Protein AF-A0A8C5GPZ6-F1 (afdb_monomer_lite)

pLDDT: mean 75.75, std 17.57, range [31.52, 94.5]

Structure (mmCIF, N/CA/C/O backbone):
data_AF-A0A8C5GPZ6-F1
#
_entry.id   AF-A0A8C5GPZ6-F1
#
loop_
_atom_site.group_PDB
_atom_site.id
_atom_site.type_symbol
_atom_site.label_atom_id
_atom_site.label_alt_id
_atom_site.label_comp_id
_atom_site.label_asym_id
_atom_site.label_entity_id
_atom_site.label_seq_id
_atom_site.pdbx_PDB_ins_code
_atom_site.Cartn_x
_atom_site.Cartn_y
_atom_site.Cartn_z
_atom_site.occupancy
_atom_site.B_iso_or_equiv
_atom_site.auth_seq_id
_atom_site.auth_comp_id
_atom_site.auth_asym_id
_atom_site.auth_atom_id
_atom_site.pdbx_PDB_model_num
ATOM 1 N N . MET A 1 1 ? 9.108 -15.538 -3.057 1.00 39.56 1 MET A N 1
ATOM 2 C CA . MET A 1 1 ? 9.495 -15.339 -1.645 1.00 39.56 1 MET A CA 1
ATOM 3 C C . MET A 1 1 ? 8.425 -14.460 -1.030 1.00 39.56 1 MET A C 1
ATOM 5 O O . MET A 1 1 ? 8.175 -13.408 -1.596 1.00 39.56 1 MET A O 1
ATOM 9 N N . CYS A 1 2 ? 7.749 -14.904 0.028 1.00 43.16 2 CYS A N 1
ATOM 10 C CA . CYS A 1 2 ? 6.881 -14.023 0.813 1.00 43.16 2 CYS A CA 1
ATOM 11 C C . CYS A 1 2 ? 7.768 -13.214 1.760 1.00 43.16 2 CYS A C 1
ATOM 13 O O . CYS A 1 2 ? 8.582 -13.802 2.472 1.00 43.16 2 CYS A O 1
ATOM 15 N N . GLU A 1 3 ? 7.648 -11.891 1.737 1.00 59.66 3 GLU A N 1
ATOM 16 C CA . GLU A 1 3 ? 8.294 -11.027 2.723 1.00 59.66 3 GLU A CA 1
ATOM 17 C C . GLU A 1 3 ? 7.479 -11.044 4.025 1.00 59.66 3 GLU A C 1
ATOM 19 O O . GLU A 1 3 ? 6.248 -11.048 4.002 1.00 59.66 3 GLU A O 1
ATOM 24 N N . GLU A 1 4 ? 8.164 -11.090 5.167 1.00 54.38 4 GLU A N 1
ATOM 25 C CA . GLU A 1 4 ? 7.532 -11.001 6.483 1.00 54.38 4 GLU A CA 1
ATOM 26 C C . GLU A 1 4 ? 7.125 -9.541 6.739 1.00 54.38 4 GLU A C 1
ATOM 28 O O . GLU A 1 4 ? 7.974 -8.666 6.923 1.00 54.38 4 GLU A O 1
ATOM 33 N N . LEU A 1 5 ? 5.820 -9.263 6.724 1.00 56.34 5 LEU A N 1
ATOM 34 C CA . LEU A 1 5 ? 5.287 -7.934 7.012 1.00 56.34 5 LEU A CA 1
ATOM 35 C C . LEU A 1 5 ? 5.319 -7.693 8.524 1.00 56.34 5 LEU A C 1
ATOM 37 O O . LEU A 1 5 ? 4.470 -8.182 9.266 1.00 56.34 5 LEU A O 1
ATOM 41 N N . LYS A 1 6 ? 6.304 -6.922 8.991 1.00 54.78 6 LYS A N 1
ATOM 42 C CA . LYS A 1 6 ? 6.313 -6.393 10.360 1.00 54.78 6 LYS A CA 1
ATOM 43 C C . LYS A 1 6 ? 5.531 -5.087 10.388 1.00 54.78 6 LYS A C 1
ATOM 45 O O . LYS A 1 6 ? 5.836 -4.173 9.625 1.00 54.78 6 LYS A O 1
ATOM 50 N N . ALA A 1 7 ? 4.532 -4.993 11.263 1.00 52.94 7 ALA A N 1
ATOM 51 C CA . ALA A 1 7 ? 3.821 -3.741 11.493 1.00 52.94 7 ALA A CA 1
ATOM 52 C C . ALA A 1 7 ? 4.824 -2.664 11.947 1.00 52.94 7 ALA A C 1
ATOM 54 O O . ALA A 1 7 ? 5.529 -2.845 12.937 1.00 52.94 7 ALA A O 1
ATOM 55 N N . VAL A 1 8 ? 4.919 -1.565 11.193 1.00 56.28 8 VAL A N 1
ATOM 56 C CA . VAL A 1 8 ? 5.905 -0.493 11.431 1.00 56.28 8 VAL A CA 1
ATOM 57 C C . VAL A 1 8 ? 5.442 0.493 12.516 1.00 56.28 8 VAL A C 1
ATOM 59 O O . VAL A 1 8 ? 6.255 1.247 13.041 1.00 56.28 8 VAL A O 1
ATOM 62 N N . SER A 1 9 ? 4.164 0.479 12.910 1.00 55.38 9 SER A N 1
ATOM 63 C CA . SER A 1 9 ? 3.651 1.341 13.979 1.00 55.38 9 SER A CA 1
ATOM 64 C C . SER A 1 9 ? 2.397 0.750 14.622 1.00 55.38 9 SER A C 1
ATOM 66 O O . SER A 1 9 ? 1.453 0.368 13.933 1.00 55.38 9 SER A O 1
ATOM 68 N N . THR A 1 10 ? 2.402 0.681 15.950 1.00 55.38 10 THR A N 1
ATOM 69 C CA . THR A 1 10 ? 1.216 0.485 16.784 1.00 55.38 10 THR A CA 1
ATOM 70 C C . THR A 1 10 ? 0.808 1.851 17.316 1.00 55.38 10 THR A C 1
ATOM 72 O O . THR A 1 10 ? 1.516 2.404 18.151 1.00 55.38 10 THR A O 1
ATOM 75 N N . GLU A 1 11 ? -0.318 2.350 16.804 1.00 53.12 11 GLU A N 1
ATOM 76 C CA . GLU A 1 11 ? -1.049 3.536 17.268 1.00 53.12 11 GLU A CA 1
ATOM 77 C C . GLU A 1 11 ? -0.430 4.906 16.914 1.00 53.12 11 GLU A C 1
ATOM 79 O O . GLU A 1 11 ? 0.641 5.293 17.378 1.00 53.12 11 GLU A O 1
ATOM 84 N N . VAL A 1 12 ? -1.150 5.677 16.088 1.00 56.41 12 VAL A N 1
ATOM 85 C CA . VAL A 1 12 ? -0.858 7.091 15.810 1.00 56.41 12 VAL A CA 1
ATOM 86 C C . VAL A 1 12 ? -2.075 7.907 16.236 1.00 56.41 12 VAL A C 1
ATOM 88 O O . VAL A 1 12 ? -3.134 7.802 15.625 1.00 56.41 12 VAL A O 1
ATOM 91 N N . ASN A 1 13 ? -1.917 8.731 17.273 1.00 55.38 13 ASN A N 1
ATOM 92 C CA . ASN A 1 13 ? -2.938 9.679 17.715 1.00 55.38 13 ASN A CA 1
ATOM 93 C C . ASN A 1 13 ? -2.835 10.960 16.876 1.00 55.38 13 ASN A C 1
ATOM 95 O O . ASN A 1 13 ? -1.933 11.768 17.089 1.00 55.38 13 ASN A O 1
ATOM 99 N N . THR A 1 14 ? -3.724 11.122 15.895 1.00 57.19 14 THR A N 1
ATOM 100 C CA . THR A 1 14 ? -3.777 12.304 15.016 1.00 57.19 14 THR A CA 1
ATOM 101 C C . THR A 1 14 ? -4.882 13.268 15.445 1.00 57.19 14 THR A C 1
ATOM 103 O O . THR A 1 14 ? -5.988 12.823 15.753 1.00 57.19 14 THR A O 1
ATOM 106 N N . LEU A 1 15 ? -4.622 14.577 15.421 1.00 58.09 15 LEU A N 1
ATOM 107 C CA . LEU A 1 15 ? -5.632 15.616 15.649 1.00 58.09 15 LEU A CA 1
ATOM 108 C C . LEU A 1 15 ? -6.436 15.898 14.366 1.00 58.09 15 LEU A C 1
ATOM 110 O O . LEU A 1 15 ? -6.014 15.586 13.252 1.00 58.09 15 LEU A O 1
ATOM 114 N N . THR A 1 16 ? -7.603 16.530 14.508 1.00 54.75 16 THR A N 1
ATOM 115 C CA . THR A 1 16 ? -8.427 16.976 13.374 1.00 54.75 16 THR A CA 1
ATOM 116 C C . THR A 1 16 ? -7.645 17.915 12.453 1.00 54.75 16 THR A C 1
ATOM 118 O O . THR A 1 16 ? -7.236 18.997 12.866 1.00 54.75 16 THR A O 1
ATOM 121 N N . GLY A 1 17 ? -7.485 17.519 11.188 1.00 59.38 17 GLY A N 1
ATOM 122 C CA . GLY A 1 17 ? -6.717 18.255 10.177 1.00 59.38 17 GLY A CA 1
ATOM 123 C C . GLY A 1 17 ? -5.345 17.646 9.881 1.00 59.38 17 GLY A C 1
ATOM 124 O 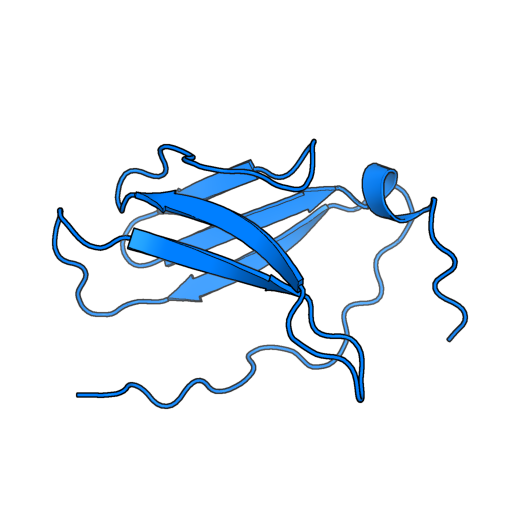O . GLY A 1 17 ? -4.757 17.954 8.842 1.00 59.38 17 GLY A O 1
ATOM 125 N N . ASP A 1 18 ? -4.871 16.722 10.718 1.00 68.94 18 ASP A N 1
ATOM 126 C CA . ASP A 1 18 ? -3.620 16.015 10.476 1.00 68.94 18 ASP A CA 1
ATOM 127 C C . ASP A 1 18 ? -3.762 15.021 9.325 1.00 68.94 18 ASP A C 1
ATOM 129 O O . ASP A 1 18 ? -4.839 14.500 9.019 1.00 68.94 18 ASP A O 1
ATOM 133 N N . THR A 1 19 ? -2.641 14.757 8.667 1.00 74.25 19 THR A N 1
ATOM 134 C CA . THR A 1 19 ? -2.562 13.780 7.590 1.00 74.25 19 THR A CA 1
ATOM 135 C C . THR A 1 19 ? -1.739 12.591 8.060 1.00 74.25 19 THR A C 1
ATOM 137 O O . THR A 1 19 ? -0.568 12.736 8.406 1.00 74.25 19 THR A O 1
ATOM 140 N N . LEU A 1 20 ? -2.339 11.407 8.049 1.00 79.12 20 LEU A N 1
ATOM 141 C CA . LEU A 1 20 ? -1.660 10.155 8.342 1.00 79.12 20 LEU A CA 1
ATOM 142 C C . LEU A 1 20 ? -1.008 9.628 7.061 1.00 79.12 20 LEU A C 1
ATOM 144 O O . LEU A 1 20 ? -1.640 9.569 6.011 1.00 79.12 20 LEU A O 1
ATOM 148 N N . THR A 1 21 ? 0.264 9.242 7.138 1.00 84.88 21 THR A N 1
ATOM 149 C CA . THR A 1 21 ? 0.985 8.646 6.005 1.00 84.88 21 THR A CA 1
ATOM 150 C C . THR A 1 21 ? 1.412 7.226 6.348 1.00 84.88 21 THR A C 1
ATOM 152 O O . THR A 1 21 ? 2.298 7.023 7.175 1.00 84.88 21 THR A O 1
ATOM 155 N N . LEU A 1 22 ? 0.816 6.240 5.683 1.00 84.56 22 LEU A N 1
ATOM 156 C CA . LEU A 1 22 ? 1.264 4.849 5.705 1.00 84.56 22 LEU A CA 1
ATOM 157 C C . LEU A 1 22 ? 2.367 4.682 4.667 1.00 84.56 22 LEU A C 1
ATOM 159 O O . LEU A 1 22 ? 2.173 5.039 3.510 1.00 84.56 22 LEU A O 1
ATOM 163 N N . SER A 1 23 ? 3.519 4.152 5.070 1.00 85.69 23 SER A N 1
ATOM 164 C CA . SER A 1 23 ? 4.663 3.950 4.175 1.00 85.69 23 SER A CA 1
ATOM 165 C C . SER A 1 23 ? 5.049 2.477 4.104 1.00 85.69 23 SER A C 1
ATOM 167 O O . SER A 1 23 ? 5.132 1.809 5.132 1.00 85.69 23 SER A O 1
ATOM 169 N N . TYR A 1 24 ? 5.342 1.993 2.901 1.00 84.94 24 TYR A N 1
ATOM 170 C CA . TYR A 1 24 ? 5.892 0.666 2.651 1.00 84.94 24 TYR A CA 1
ATOM 171 C C . TYR A 1 24 ? 7.204 0.797 1.876 1.00 84.94 24 TYR A C 1
ATOM 173 O O . TYR A 1 24 ? 7.232 1.336 0.769 1.00 84.94 24 TYR A O 1
ATOM 181 N N . ASN A 1 25 ? 8.296 0.329 2.479 1.00 86.81 25 ASN A N 1
ATOM 182 C CA . ASN A 1 25 ? 9.614 0.308 1.851 1.00 86.81 25 ASN A CA 1
ATOM 183 C C . ASN A 1 25 ? 9.812 -1.020 1.130 1.00 86.81 25 ASN A C 1
ATOM 185 O O . ASN A 1 25 ? 9.525 -2.071 1.698 1.00 86.81 25 ASN A O 1
ATOM 189 N N . TYR A 1 26 ? 10.362 -0.972 -0.078 1.00 82.00 26 TYR A N 1
ATOM 190 C CA . TYR A 1 26 ? 10.572 -2.161 -0.895 1.00 82.00 26 TYR A CA 1
ATOM 191 C C . TYR A 1 26 ? 11.996 -2.218 -1.446 1.00 82.00 26 TYR A C 1
ATOM 193 O O . TYR A 1 26 ? 12.597 -1.206 -1.820 1.00 82.00 26 TYR A O 1
ATOM 201 N N . ASN A 1 27 ? 12.536 -3.431 -1.544 1.00 81.44 27 ASN A N 1
ATOM 202 C CA . ASN A 1 27 ? 13.885 -3.653 -2.069 1.00 81.44 27 ASN A CA 1
ATOM 203 C C . ASN A 1 27 ? 13.888 -3.824 -3.592 1.00 81.44 27 ASN A C 1
ATOM 205 O O . ASN A 1 27 ? 14.812 -3.371 -4.269 1.00 81.44 27 ASN A O 1
ATOM 209 N N . LYS A 1 28 ? 12.858 -4.481 -4.138 1.00 80.75 28 LYS A N 1
ATOM 210 C CA . LYS A 1 28 ? 12.675 -4.720 -5.574 1.00 80.75 28 LYS A CA 1
ATOM 211 C C . LYS A 1 28 ? 11.189 -4.666 -5.908 1.00 80.75 28 LYS A C 1
ATOM 213 O O . LYS A 1 28 ? 10.406 -5.364 -5.281 1.00 80.75 28 LYS A O 1
ATOM 218 N N . ILE A 1 29 ? 10.842 -3.866 -6.907 1.00 80.62 29 ILE A N 1
ATOM 219 C CA . ILE A 1 29 ? 9.517 -3.819 -7.525 1.00 80.62 29 ILE A CA 1
ATOM 220 C C . ILE A 1 29 ? 9.717 -3.946 -9.034 1.00 80.62 29 ILE A C 1
ATOM 222 O O . ILE A 1 29 ? 10.616 -3.317 -9.601 1.00 80.62 29 ILE A O 1
ATOM 226 N N . SER A 1 30 ? 8.890 -4.760 -9.675 1.00 82.94 30 SER A N 1
ATOM 227 C CA . SER A 1 30 ? 8.817 -4.894 -11.129 1.00 82.94 30 SER A CA 1
ATOM 228 C C . SER A 1 30 ? 7.750 -3.958 -11.673 1.00 82.94 30 SER A C 1
ATOM 230 O O . SER A 1 30 ? 6.717 -3.793 -11.048 1.00 82.94 30 SER A O 1
ATOM 232 N N . PHE A 1 31 ? 7.939 -3.393 -12.868 1.00 77.38 31 PHE A N 1
ATOM 233 C CA . PHE A 1 31 ? 7.004 -2.419 -13.459 1.00 77.38 31 PHE A CA 1
ATOM 234 C C . PHE A 1 31 ? 5.531 -2.888 -13.500 1.00 77.38 31 PHE A C 1
ATOM 236 O O . PHE A 1 31 ? 4.632 -2.060 -13.391 1.00 77.38 31 PHE A O 1
ATOM 243 N N . GLY A 1 32 ? 5.289 -4.201 -13.609 1.00 82.94 32 GLY A N 1
ATOM 244 C CA . GLY A 1 32 ? 3.952 -4.806 -13.618 1.00 82.94 32 GLY A CA 1
ATOM 245 C C . GLY A 1 32 ? 3.336 -5.093 -12.244 1.00 82.94 32 GLY A C 1
ATOM 246 O O . GLY A 1 32 ? 2.217 -5.599 -12.199 1.00 82.94 32 GLY A O 1
ATOM 247 N N . ASP A 1 33 ? 4.033 -4.802 -11.144 1.00 89.00 33 ASP A N 1
ATOM 248 C CA . ASP A 1 33 ? 3.500 -5.042 -9.805 1.00 89.00 33 ASP A CA 1
ATOM 249 C C . ASP A 1 33 ? 2.339 -4.084 -9.496 1.00 89.00 33 ASP A C 1
ATOM 251 O O . ASP A 1 33 ? 2.273 -2.942 -9.970 1.00 89.00 33 ASP A O 1
ATOM 255 N N . TYR A 1 34 ? 1.413 -4.563 -8.672 1.00 91.06 34 TYR A N 1
ATOM 256 C CA . TYR A 1 34 ? 0.210 -3.834 -8.303 1.00 91.06 34 TYR A CA 1
ATOM 257 C C . TYR A 1 34 ? -0.028 -3.939 -6.802 1.00 91.06 34 TYR A C 1
ATOM 259 O O . TYR A 1 34 ? 0.114 -5.015 -6.218 1.00 91.06 34 TYR A O 1
ATOM 267 N N . PHE A 1 35 ? -0.377 -2.816 -6.185 1.00 91.19 35 PHE A N 1
ATOM 268 C CA . PHE A 1 35 ? -0.487 -2.689 -4.738 1.00 91.19 35 PHE A CA 1
ATOM 269 C C . PHE A 1 35 ? -1.931 -2.489 -4.338 1.00 91.19 35 PHE A C 1
ATOM 271 O O . PHE A 1 35 ? -2.673 -1.763 -4.996 1.00 91.19 35 PHE A O 1
ATOM 278 N N . TYR A 1 36 ? -2.294 -3.118 -3.229 1.00 92.25 36 TYR A N 1
ATOM 279 C CA . TYR A 1 36 ? -3.622 -3.061 -2.648 1.00 92.25 36 TYR A CA 1
ATOM 280 C C . TYR A 1 36 ? -3.479 -2.704 -1.184 1.00 92.25 36 TYR A C 1
ATOM 282 O O . TYR A 1 36 ? -2.676 -3.302 -0.463 1.00 92.25 36 TYR A O 1
ATOM 290 N N . TRP A 1 37 ? -4.273 -1.741 -0.751 1.00 90.19 37 TRP A N 1
ATOM 291 C CA . TRP A 1 37 ? -4.281 -1.300 0.624 1.00 90.19 37 TRP A CA 1
ATOM 292 C C . TRP A 1 37 ? -5.610 -1.618 1.280 1.00 90.19 37 TRP A C 1
ATOM 294 O O . TRP A 1 37 ? -6.675 -1.447 0.682 1.00 90.19 37 TRP A O 1
ATOM 304 N N . TYR A 1 38 ? -5.521 -2.045 2.534 1.00 87.81 38 TYR A N 1
ATOM 305 C CA . TYR A 1 38 ? -6.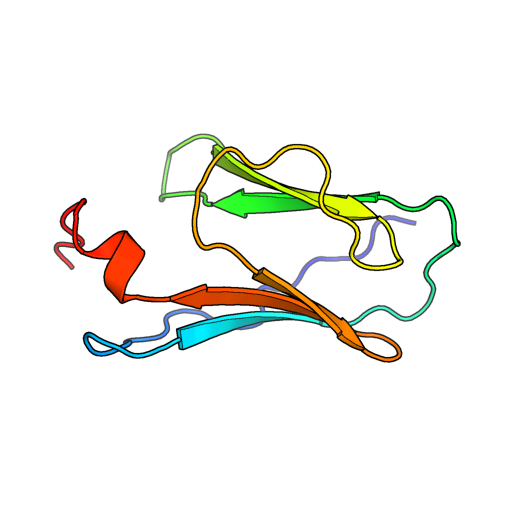657 -2.481 3.324 1.00 87.81 38 TYR A CA 1
ATOM 306 C C . TYR A 1 38 ? -6.624 -1.836 4.704 1.00 87.81 38 TYR A C 1
ATOM 308 O O . TYR A 1 38 ? -5.550 -1.590 5.260 1.00 87.81 38 TYR A O 1
ATOM 316 N N . LYS A 1 39 ? -7.809 -1.618 5.268 1.00 85.75 39 LYS A N 1
ATOM 317 C CA . LYS A 1 39 ? -8.012 -1.346 6.690 1.00 85.75 39 LYS A CA 1
ATOM 318 C C . LYS A 1 39 ? -8.560 -2.613 7.337 1.00 85.75 39 LYS A C 1
ATOM 320 O O . LYS A 1 39 ? -9.398 -3.290 6.754 1.00 85.75 39 LYS A O 1
ATOM 325 N N . GLN A 1 40 ? -8.114 -2.933 8.544 1.00 82.06 40 GLN A N 1
ATOM 326 C CA . GLN A 1 40 ? -8.689 -4.032 9.310 1.00 82.06 40 GLN A CA 1
ATOM 327 C C . GLN A 1 40 ? -8.935 -3.582 10.746 1.00 82.06 40 GLN A C 1
ATOM 329 O O . GLN A 1 40 ? -7.989 -3.301 11.479 1.00 82.06 40 GLN A O 1
ATOM 334 N N . ASP A 1 41 ? -10.205 -3.529 11.142 1.00 81.62 41 ASP A N 1
ATOM 335 C CA . ASP A 1 41 ? -10.566 -3.378 12.550 1.00 81.62 41 ASP A CA 1
ATOM 336 C C . ASP A 1 41 ? -10.362 -4.721 13.285 1.00 81.62 41 ASP A C 1
ATOM 338 O O . ASP A 1 41 ? -10.549 -5.787 12.680 1.00 81.62 41 ASP A O 1
ATOM 342 N N . PRO A 1 42 ? -10.033 -4.714 14.592 1.00 83.38 42 PRO A N 1
ATOM 343 C CA . PRO A 1 42 ? -9.889 -5.938 15.376 1.00 83.38 42 PRO A CA 1
ATOM 344 C C . PRO A 1 42 ? -11.106 -6.867 15.243 1.00 83.38 42 PRO A C 1
ATOM 346 O O . PRO A 1 42 ? -12.244 -6.467 15.478 1.00 83.38 42 PRO A O 1
ATOM 349 N N . GLY A 1 43 ? -10.865 -8.122 14.855 1.00 88.31 43 GLY A N 1
ATOM 350 C CA . GLY A 1 43 ? -11.912 -9.137 14.695 1.00 88.31 43 GLY A CA 1
ATOM 351 C C . GLY A 1 43 ? -12.757 -9.030 13.419 1.00 88.31 43 GLY A C 1
ATOM 352 O O . GLY A 1 43 ? -13.606 -9.895 13.205 1.00 88.31 43 GLY A O 1
ATOM 353 N N . LYS A 1 44 ? -12.529 -8.031 12.552 1.00 89.25 44 LYS A N 1
ATOM 354 C CA . LYS A 1 44 ? -13.200 -7.913 11.247 1.00 89.25 44 LYS A CA 1
ATOM 355 C C . LYS A 1 44 ? -12.331 -8.429 10.100 1.00 89.25 44 LYS A C 1
ATOM 357 O O . LYS A 1 44 ? -11.112 -8.570 10.218 1.00 89.25 44 LYS A O 1
ATOM 362 N N . ALA A 1 45 ? -12.979 -8.716 8.973 1.00 89.19 45 ALA A N 1
ATOM 363 C CA . ALA A 1 45 ? -12.284 -8.996 7.722 1.00 89.19 45 ALA A CA 1
ATOM 364 C C . ALA A 1 45 ? -11.596 -7.721 7.184 1.00 89.19 45 ALA A C 1
ATOM 366 O O . ALA A 1 45 ? -12.059 -6.620 7.484 1.00 89.19 45 ALA A O 1
ATOM 367 N N . PRO A 1 46 ? -10.515 -7.848 6.394 1.00 89.75 46 PRO A N 1
ATOM 368 C CA . PRO A 1 46 ? -9.900 -6.707 5.724 1.00 89.75 46 PRO A CA 1
ATOM 369 C C . PRO A 1 46 ? -10.880 -5.998 4.782 1.00 89.75 46 PRO A C 1
ATOM 371 O O . PRO A 1 46 ? -11.496 -6.623 3.919 1.00 89.75 46 PRO A O 1
ATOM 374 N N . GLU A 1 47 ? -10.975 -4.683 4.925 1.00 90.56 47 GLU A N 1
ATOM 375 C CA . GLU A 1 47 ? -11.770 -3.793 4.085 1.00 90.56 47 GLU A CA 1
ATOM 376 C C . GLU A 1 47 ? -10.854 -3.110 3.070 1.00 90.56 47 GLU A C 1
ATOM 378 O O . GLU A 1 47 ? -9.824 -2.533 3.426 1.00 90.56 47 GLU A O 1
ATOM 383 N N . PHE A 1 48 ? -11.203 -3.208 1.789 1.00 90.19 48 PHE A N 1
ATOM 384 C CA . PHE A 1 48 ? -10.422 -2.617 0.708 1.00 90.19 48 PHE A CA 1
ATOM 385 C C . PHE A 1 48 ? -10.521 -1.087 0.720 1.00 90.19 48 PHE A C 1
ATOM 387 O O . PHE A 1 48 ? -11.606 -0.537 0.891 1.00 90.19 48 PHE A O 1
ATOM 394 N N . LEU A 1 49 ? -9.389 -0.409 0.513 1.00 90.75 49 LEU A N 1
ATOM 395 C CA . LEU A 1 49 ? -9.311 1.052 0.467 1.00 90.75 49 LEU A CA 1
ATOM 396 C C . LEU A 1 49 ? -9.038 1.560 -0.950 1.00 90.75 49 LEU A C 1
ATOM 398 O O . LEU A 1 49 ? -9.838 2.295 -1.525 1.00 90.75 49 LEU A O 1
ATOM 402 N N . ILE A 1 50 ? -7.879 1.195 -1.497 1.00 92.31 50 ILE A N 1
ATOM 403 C CA . ILE A 1 50 ? -7.397 1.669 -2.794 1.00 92.31 50 ILE A CA 1
ATOM 404 C C . ILE A 1 50 ? -6.345 0.719 -3.352 1.00 92.31 50 ILE A C 1
ATOM 406 O O . ILE A 1 50 ? -5.598 0.068 -2.613 1.00 92.31 50 ILE A O 1
ATOM 410 N N . SER A 1 51 ? -6.269 0.683 -4.674 1.00 93.38 51 SER A N 1
ATOM 411 C CA . SER A 1 51 ? -5.256 -0.038 -5.424 1.00 93.38 51 SER A CA 1
ATOM 412 C C . SER A 1 51 ? -4.511 0.880 -6.387 1.00 93.38 51 SER A C 1
ATOM 414 O O . SER A 1 51 ? -5.050 1.898 -6.830 1.00 93.38 51 SER A O 1
ATOM 416 N N . HIS A 1 52 ? -3.257 0.556 -6.696 1.00 94.50 52 HIS A N 1
ATOM 417 C CA . HIS A 1 52 ? -2.471 1.346 -7.638 1.00 94.50 52 HIS A CA 1
ATOM 418 C C . HIS A 1 52 ? -1.308 0.568 -8.257 1.00 94.50 52 HIS A C 1
ATOM 420 O O . HIS A 1 52 ? -0.793 -0.402 -7.694 1.00 94.50 52 HIS A O 1
ATOM 426 N N . SER A 1 53 ? -0.847 1.052 -9.409 1.00 92.69 53 SER A N 1
ATOM 427 C CA . SER A 1 53 ? 0.359 0.549 -10.069 1.00 92.69 53 SER A CA 1
ATOM 428 C C . SER A 1 53 ? 1.635 0.983 -9.346 1.00 92.69 53 SER A C 1
ATOM 430 O O . SER A 1 53 ? 1.638 1.896 -8.514 1.00 92.69 53 SER A O 1
ATOM 432 N N . THR A 1 54 ? 2.761 0.395 -9.746 1.00 89.44 54 THR A N 1
ATOM 433 C CA . THR A 1 54 ? 4.106 0.853 -9.361 1.00 89.44 54 THR A CA 1
ATOM 434 C C . THR A 1 54 ? 4.370 2.336 -9.611 1.00 89.44 54 THR A C 1
ATOM 436 O O . THR A 1 54 ? 5.113 2.954 -8.859 1.00 89.44 54 THR A O 1
ATOM 439 N N . SER A 1 55 ? 3.769 2.919 -10.650 1.00 89.62 55 SER A N 1
ATOM 440 C CA . SER A 1 55 ? 3.897 4.341 -10.985 1.00 89.62 55 SER A CA 1
ATOM 441 C C . SER A 1 55 ? 2.977 5.248 -10.162 1.00 89.62 55 SER A C 1
ATOM 443 O O . SER A 1 55 ? 3.002 6.463 -10.342 1.00 89.62 55 SER A O 1
ATOM 445 N N . GLY A 1 56 ? 2.166 4.677 -9.265 1.00 90.38 56 GLY A N 1
ATOM 446 C CA . GLY A 1 56 ? 1.230 5.415 -8.419 1.00 90.38 56 GLY A CA 1
ATOM 447 C C . GLY A 1 56 ? -0.086 5.764 -9.108 1.00 90.38 56 GLY A C 1
ATOM 448 O O . GLY A 1 56 ? -0.872 6.526 -8.552 1.00 90.38 56 GLY A O 1
ATOM 449 N N . VAL A 1 57 ? -0.346 5.219 -10.301 1.00 92.56 57 VAL A N 1
ATOM 450 C CA . VAL A 1 57 ? -1.639 5.392 -10.970 1.00 92.56 57 VAL A CA 1
ATOM 451 C C . VAL A 1 57 ? -2.671 4.573 -10.207 1.00 92.56 57 VAL A C 1
ATOM 453 O O . VAL A 1 57 ? -2.579 3.344 -10.162 1.00 92.56 57 VAL A O 1
ATOM 456 N N . ALA A 1 58 ? -3.627 5.267 -9.593 1.00 92.19 58 ALA A N 1
ATOM 457 C CA . ALA A 1 58 ? -4.739 4.645 -8.893 1.00 92.19 58 ALA A CA 1
ATOM 458 C C . ALA A 1 58 ? -5.593 3.829 -9.873 1.00 92.19 58 ALA A C 1
ATOM 460 O O . ALA A 1 58 ? -5.892 4.289 -10.977 1.00 92.19 58 ALA A O 1
ATOM 461 N N . GLY A 1 59 ? -5.956 2.616 -9.467 1.00 92.00 59 GLY A N 1
ATOM 462 C CA . GLY A 1 59 ? -7.012 1.842 -10.110 1.00 92.00 59 GLY A CA 1
ATOM 463 C C . GLY A 1 59 ? -8.322 2.065 -9.385 1.00 92.00 59 GLY A C 1
ATOM 464 O O . GLY A 1 59 ? -8.844 3.175 -9.350 1.00 92.00 59 GLY A O 1
ATOM 465 N N . GLU A 1 60 ? -8.840 0.997 -8.786 1.00 92.50 60 GLU A N 1
ATOM 466 C CA . GLU A 1 60 ? -10.040 1.079 -7.964 1.00 92.50 60 GLU A CA 1
ATOM 467 C C . GLU A 1 60 ? -9.733 1.749 -6.621 1.00 92.50 60 GLU A C 1
ATOM 469 O O . GLU A 1 60 ? -8.735 1.427 -5.965 1.00 92.50 60 GLU A O 1
ATOM 474 N N . ALA A 1 61 ? -10.615 2.662 -6.221 1.00 90.81 61 ALA A N 1
ATOM 475 C CA . ALA A 1 61 ? -10.635 3.297 -4.915 1.00 90.81 61 ALA A CA 1
ATOM 476 C C . ALA A 1 61 ? -12.044 3.146 -4.338 1.00 90.81 61 ALA A C 1
ATOM 478 O O . ALA A 1 61 ? -13.014 3.605 -4.936 1.00 90.81 61 ALA A O 1
ATOM 479 N N . ALA A 1 62 ? -12.148 2.495 -3.182 1.00 87.69 62 ALA A N 1
ATOM 480 C CA . ALA A 1 62 ? -13.400 2.376 -2.439 1.00 87.69 62 ALA A CA 1
ATOM 481 C C . ALA A 1 62 ? -13.674 3.616 -1.574 1.00 87.69 62 ALA A C 1
ATOM 483 O O . ALA A 1 62 ? -14.779 3.791 -1.064 1.00 87.69 62 ALA A O 1
ATOM 484 N N . VAL A 1 63 ? -12.654 4.456 -1.379 1.00 83.31 63 VAL A N 1
ATOM 485 C CA . VAL A 1 63 ? -12.663 5.567 -0.434 1.00 83.31 63 VAL A CA 1
ATOM 486 C C . VAL A 1 63 ? -12.103 6.825 -1.095 1.00 83.31 63 VAL A C 1
ATOM 488 O O . VAL A 1 63 ? -10.972 6.830 -1.586 1.00 83.31 63 VAL A O 1
ATOM 491 N N . ASP A 1 64 ? -1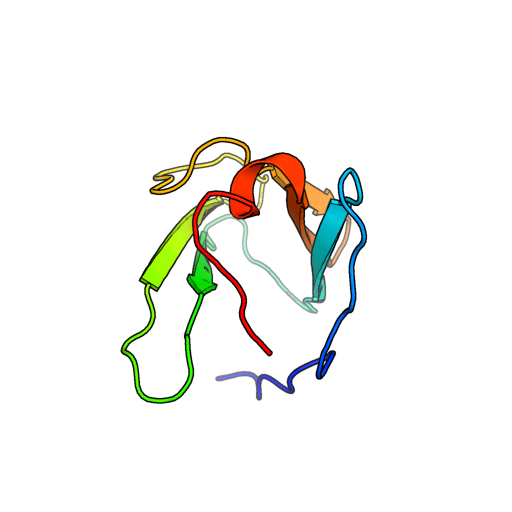2.888 7.902 -1.072 1.00 81.00 64 ASP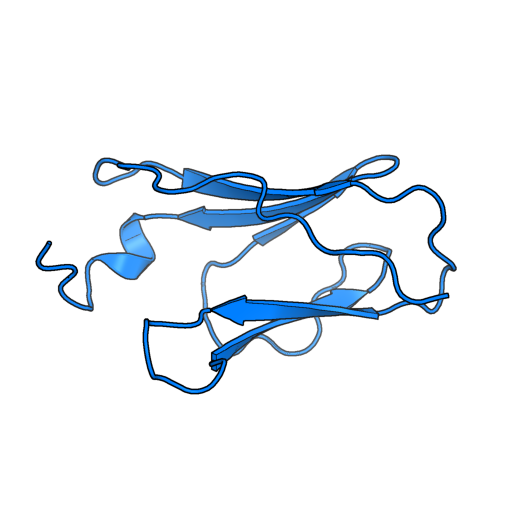 A N 1
ATOM 492 C CA . ASP A 1 64 ? -12.484 9.206 -1.596 1.00 81.00 64 ASP A CA 1
ATOM 493 C C . ASP A 1 64 ? -11.415 9.876 -0.719 1.00 81.00 64 ASP A C 1
ATOM 495 O O . ASP A 1 64 ? -11.264 9.607 0.470 1.00 81.00 64 ASP A O 1
ATOM 499 N N . GLY A 1 65 ? -10.643 10.789 -1.310 1.00 79.19 65 GLY A N 1
ATOM 500 C CA . GLY A 1 65 ? -9.672 11.602 -0.568 1.00 79.19 65 GLY A CA 1
ATOM 501 C C . GLY A 1 65 ? -8.373 10.887 -0.177 1.00 79.19 65 GLY A C 1
ATOM 502 O O . GLY A 1 65 ? -7.467 11.540 0.346 1.00 79.19 65 GLY A O 1
ATOM 503 N N . LEU A 1 66 ? -8.230 9.594 -0.483 1.00 86.94 66 LEU A N 1
ATOM 504 C CA . LEU A 1 66 ? -6.952 8.888 -0.398 1.00 86.94 66 LEU A CA 1
ATOM 505 C C . LEU A 1 66 ? -5.998 9.362 -1.498 1.00 86.94 66 LEU A C 1
ATOM 507 O O . LEU A 1 66 ? -6.393 9.557 -2.649 1.00 86.94 66 LEU A O 1
ATOM 511 N N . LYS A 1 67 ? -4.717 9.528 -1.157 1.00 89.69 67 LYS A N 1
ATOM 512 C CA . LYS A 1 67 ? -3.674 9.881 -2.131 1.00 89.69 67 LYS A CA 1
ATOM 513 C C . LYS A 1 67 ? -2.533 8.880 -2.084 1.00 89.69 67 LYS A C 1
ATOM 515 O O . LYS A 1 67 ? -2.095 8.484 -1.007 1.00 89.69 67 LYS A O 1
ATOM 520 N N . ILE A 1 68 ? -2.019 8.530 -3.258 1.00 92.25 68 ILE A N 1
ATOM 521 C CA . ILE A 1 68 ? -0.832 7.691 -3.411 1.00 92.25 68 ILE A CA 1
ATOM 522 C C . ILE A 1 68 ? 0.352 8.572 -3.793 1.00 92.25 68 ILE A C 1
ATOM 524 O O . ILE A 1 68 ? 0.261 9.402 -4.697 1.00 92.25 68 ILE A O 1
ATOM 528 N N . ASN A 1 69 ? 1.469 8.385 -3.099 1.00 91.94 69 ASN A N 1
ATOM 529 C CA . ASN A 1 69 ? 2.745 8.994 -3.440 1.00 91.94 69 ASN A CA 1
ATOM 530 C C . ASN A 1 69 ? 3.797 7.891 -3.576 1.00 91.94 69 ASN A C 1
ATOM 532 O O . ASN A 1 69 ? 4.001 7.094 -2.661 1.00 91.94 69 ASN A O 1
ATOM 536 N N . VAL A 1 70 ? 4.448 7.842 -4.734 1.00 90.06 70 VAL A N 1
ATOM 537 C CA . VAL A 1 70 ? 5.526 6.896 -5.013 1.00 90.06 70 VAL A CA 1
ATOM 538 C C . VAL A 1 70 ? 6.850 7.641 -4.988 1.00 90.06 70 VAL A C 1
ATOM 540 O O . VAL A 1 70 ? 7.062 8.592 -5.741 1.00 90.06 70 VAL A O 1
ATOM 543 N N . LYS A 1 71 ? 7.754 7.172 -4.133 1.00 89.00 71 LYS A N 1
ATOM 544 C CA . LYS A 1 71 ? 9.144 7.616 -4.043 1.00 89.00 71 LYS A CA 1
ATOM 545 C C . LYS A 1 71 ? 10.065 6.469 -4.435 1.00 89.00 71 LYS A C 1
ATOM 547 O O . LYS A 1 71 ? 9.662 5.309 -4.499 1.00 89.00 71 LYS A O 1
ATOM 552 N N . THR A 1 72 ? 11.337 6.783 -4.646 1.00 86.38 72 THR A N 1
ATOM 553 C CA . THR A 1 72 ? 12.372 5.764 -4.835 1.00 86.38 72 THR A CA 1
ATOM 554 C C . THR A 1 72 ? 12.364 4.793 -3.654 1.00 86.38 72 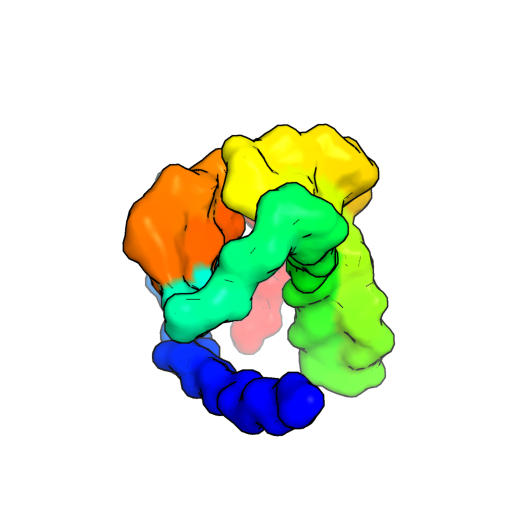THR A C 1
ATOM 556 O O . THR A 1 72 ? 12.604 5.203 -2.520 1.00 86.38 72 THR A O 1
ATOM 559 N N . ASN A 1 73 ? 12.072 3.517 -3.923 1.00 86.00 73 ASN A N 1
ATOM 560 C CA . ASN A 1 73 ? 12.047 2.432 -2.933 1.00 86.00 73 ASN A CA 1
ATOM 561 C C . ASN A 1 73 ? 11.007 2.580 -1.808 1.00 86.00 73 ASN A C 1
ATOM 563 O O . ASN A 1 73 ? 11.094 1.874 -0.801 1.00 86.00 73 ASN A O 1
ATOM 567 N N . GLN A 1 74 ? 10.009 3.453 -1.971 1.00 88.00 74 GLN A N 1
ATOM 568 C CA . GLN A 1 74 ? 8.958 3.629 -0.975 1.00 88.00 74 GLN A CA 1
ATOM 569 C C . GLN A 1 74 ? 7.610 3.998 -1.603 1.00 88.00 74 GLN A C 1
ATOM 571 O O . GLN A 1 74 ? 7.509 4.925 -2.403 1.00 88.00 74 GLN A O 1
ATOM 576 N N . LEU A 1 75 ? 6.558 3.304 -1.177 1.00 89.50 75 LEU A N 1
ATOM 577 C CA . LEU A 1 75 ? 5.165 3.629 -1.476 1.00 89.50 75 LEU A CA 1
ATOM 578 C C . LEU A 1 75 ? 4.539 4.302 -0.263 1.00 89.50 75 LEU A C 1
ATOM 580 O O . LEU A 1 75 ? 4.767 3.865 0.865 1.00 89.50 75 LEU A O 1
ATOM 584 N N . GLN A 1 76 ? 3.745 5.342 -0.484 1.00 90.12 76 GLN A N 1
ATOM 585 C CA . GLN A 1 76 ? 3.038 6.045 0.576 1.00 90.12 76 GLN A CA 1
ATOM 586 C C . GLN A 1 76 ? 1.548 6.159 0.249 1.00 90.12 76 GLN A C 1
ATOM 588 O O . GLN A 1 76 ? 1.191 6.678 -0.810 1.00 90.12 76 GLN A O 1
ATOM 593 N N . MET A 1 77 ? 0.689 5.734 1.177 1.00 88.88 77 MET A N 1
ATOM 594 C CA . MET A 1 77 ? -0.710 6.153 1.208 1.00 88.88 77 MET A CA 1
ATOM 595 C C . MET A 1 77 ? -0.865 7.294 2.203 1.00 88.88 77 MET A C 1
ATOM 597 O O . MET A 1 77 ? -0.466 7.193 3.361 1.00 88.88 77 MET A O 1
AT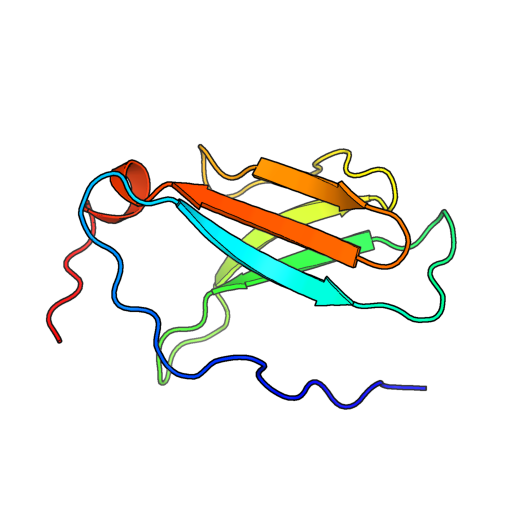OM 601 N N . ILE A 1 78 ? -1.488 8.366 1.742 1.00 86.50 78 ILE A N 1
ATOM 602 C CA . ILE A 1 78 ? -1.750 9.573 2.504 1.00 86.50 78 ILE A CA 1
ATOM 603 C C . ILE A 1 78 ? -3.253 9.649 2.769 1.00 86.50 78 ILE A C 1
ATOM 605 O O . ILE A 1 78 ? -4.067 9.604 1.842 1.00 86.50 78 ILE A O 1
ATOM 609 N N . ILE A 1 79 ? -3.592 9.774 4.045 1.00 81.88 79 ILE A N 1
ATOM 610 C CA . ILE A 1 79 ? -4.941 9.760 4.590 1.00 81.88 79 ILE A CA 1
ATOM 611 C C . ILE A 1 79 ? -5.172 11.086 5.319 1.00 81.88 79 ILE A C 1
ATOM 613 O O . ILE A 1 79 ? -4.509 11.372 6.314 1.00 81.88 79 ILE A O 1
ATOM 617 N N . SER A 1 80 ? -6.110 11.909 4.857 1.00 73.00 80 SER A N 1
ATOM 618 C CA . SER A 1 80 ? -6.479 13.139 5.571 1.00 73.00 80 SER A CA 1
ATOM 619 C C . SER A 1 80 ? -7.513 12.837 6.660 1.00 73.00 80 SER A C 1
ATOM 621 O O . SER A 1 80 ? -8.588 12.317 6.367 1.00 73.00 80 SER A O 1
ATOM 623 N N . SER A 1 81 ? -7.217 13.179 7.919 1.00 61.12 81 SER A N 1
ATOM 624 C CA . SER A 1 81 ? -8.102 12.908 9.070 1.00 61.12 81 SER A CA 1
ATOM 625 C C . SER A 1 81 ? -9.475 13.578 8.964 1.00 61.12 81 SER A C 1
ATOM 627 O O . SER A 1 81 ? -10.450 13.047 9.487 1.00 61.12 81 SER A O 1
ATOM 629 N N . SER A 1 82 ? -9.596 14.681 8.214 1.00 55.72 82 SER A N 1
ATOM 630 C CA . SER A 1 82 ? -10.877 15.341 7.918 1.00 55.72 82 SER A CA 1
ATOM 631 C C . SER A 1 82 ? -11.886 14.450 7.180 1.00 55.72 82 SER A C 1
ATOM 633 O O . SER A 1 82 ? -13.059 14.802 7.108 1.00 55.72 82 SER A O 1
ATOM 635 N N . PHE A 1 83 ? -11.449 13.298 6.662 1.00 54.28 83 PHE A N 1
ATOM 636 C CA . PHE A 1 83 ? -12.290 12.299 6.012 1.00 54.28 83 PHE A CA 1
ATOM 637 C C . PHE A 1 83 ? -12.792 11.198 6.979 1.00 54.28 83 PHE A C 1
ATOM 639 O O . PHE A 1 83 ? -13.886 10.673 6.793 1.00 54.28 83 PHE A O 1
ATOM 646 N N . PHE A 1 84 ? -12.056 10.888 8.058 1.00 52.22 84 PHE A N 1
ATOM 647 C CA . PHE A 1 84 ? -12.364 9.772 8.979 1.00 52.22 84 PHE A CA 1
ATOM 648 C C . PHE A 1 84 ? -13.222 10.163 10.191 1.00 52.22 84 PHE A C 1
ATOM 650 O O . PHE A 1 84 ? -13.690 9.292 10.917 1.00 52.22 84 PHE A O 1
ATOM 657 N N . ILE A 1 85 ? -13.496 11.455 10.391 1.00 48.09 85 ILE A N 1
ATOM 658 C CA . ILE A 1 85 ? -14.291 11.950 11.534 1.00 48.09 85 ILE A CA 1
ATOM 659 C C . ILE A 1 85 ? -15.800 11.644 11.379 1.00 48.09 85 ILE A C 1
ATOM 661 O O . ILE A 1 85 ? -16.581 11.916 12.281 1.00 48.09 85 ILE A O 1
ATOM 665 N N . THR A 1 86 ? -16.242 11.022 10.277 1.00 40.62 86 THR A N 1
ATOM 666 C CA . THR A 1 86 ? -17.653 10.608 10.113 1.00 40.62 86 THR A CA 1
ATOM 667 C C . THR A 1 86 ? -17.963 9.179 10.567 1.00 40.62 86 THR A C 1
ATOM 669 O O . THR A 1 86 ? -19.120 8.770 10.514 1.00 40.62 86 THR A O 1
ATOM 672 N N . SER A 1 87 ? -16.985 8.432 11.085 1.00 43.88 87 SER A N 1
ATOM 673 C CA . SER A 1 87 ? -17.257 7.188 11.812 1.00 43.88 87 SER A CA 1
ATOM 674 C C . SER A 1 87 ? -16.456 7.162 13.108 1.00 43.88 87 SER A C 1
ATOM 676 O O . SER A 1 87 ? -15.260 6.874 13.095 1.00 43.88 87 SER A O 1
ATOM 678 N N . ASP A 1 88 ? -17.146 7.508 14.192 1.00 42.91 88 ASP A N 1
ATOM 679 C CA . ASP A 1 88 ? -16.741 7.450 15.596 1.00 42.91 88 ASP A CA 1
ATOM 680 C C . ASP A 1 88 ? -15.610 6.448 15.890 1.00 42.91 88 ASP A C 1
ATOM 682 O O . ASP A 1 88 ? -15.827 5.239 15.990 1.00 42.91 88 ASP A O 1
ATOM 686 N N . ILE A 1 89 ? -14.399 6.968 16.099 1.00 37.59 89 ILE A N 1
ATOM 687 C CA . ILE A 1 89 ? -13.355 6.261 16.842 1.00 37.59 89 ILE A CA 1
ATOM 688 C C . ILE A 1 89 ? -13.580 6.620 18.311 1.00 37.59 89 ILE A C 1
ATOM 690 O O . ILE A 1 89 ? -13.076 7.627 18.803 1.00 37.59 89 ILE A O 1
ATOM 694 N N . ASN A 1 90 ? -14.392 5.820 18.998 1.00 31.52 90 ASN A N 1
ATOM 695 C CA . ASN A 1 90 ? -14.332 5.758 20.454 1.00 31.52 90 ASN A CA 1
ATOM 696 C C . ASN A 1 90 ? -13.175 4.818 20.813 1.00 31.52 90 ASN A C 1
ATOM 698 O O . ASN A 1 90 ? -13.216 3.640 20.451 1.00 31.52 90 ASN A O 1
ATOM 702 N N . PHE A 1 91 ? -12.146 5.371 21.458 1.00 39.47 91 PHE A N 1
ATOM 703 C CA . PHE A 1 91 ? -11.103 4.609 22.147 1.00 39.47 91 PHE A CA 1
ATOM 704 C C . PHE A 1 91 ? -11.658 3.968 23.424 1.00 39.47 91 PHE A C 1
ATOM 706 O O . PHE A 1 91 ? -12.525 4.604 24.070 1.00 39.47 91 PHE A O 1
#

Organism: Gouania willdenowi (NCBI:txid441366)

Secondary structure (DSSP, 8-state):
-------S-S---PPTT-EEEEEEE-S---TT-EEEEEE--TTSPPEEEEEEETT--EEEESSTT-EEEEETTEEEEEEEGGGGGGS----

Foldseek 3Di:
DDDDDDDPDDDDDDDQFDKDKDKDFADDDDQADKDWDWDDDPPDDTDTAWMDTQVQHTDDGPAPPWGWDHDDRMIMIIGTVNRVPVDDPDD

InterPro domains:
  IPR013783 Immunoglobulin-like fold [G3DSA:2.60.40.10] (3-83)
  IPR036179 Immunoglobulin-like domain superfamily [SSF48726] (13-57)

Radius of gyration: 14.01 Å; chains: 1; bounding box: 32×34×36 Å

Sequence (91 aa):
MCEELKAVSTEVNTLTGDTLTLSYNYNKISFGDYFYWYKQDPGKAPEFLISHSTSGVAGEAAVDGLKINVKTNQLQMIISSSFFITSDINF